Protein AF-A0A6J1QH09-F1 (afdb_monomer_lite)

Secondary structure (DSSP, 8-state):
-B-TTS-B------S--TTS----EEEEETTEEEEEPPPBS---EE--TTPPPEEPPBP-SHHHHHHHHHHHHHHHHHHHHTTSS--SS-HHHHHHHHHHHHHHHHHHHHTSPPPPP--GGGS---

Radius of gyration: 19.75 Å; chains: 1; bounding box: 51×42×37 Å

Sequence (126 aa):
MHFPSGTVGLIDVSHTSSYGYDQRLEVFGPKGMVQANNVQMNSVQRQYDLQGPTTAPICFSFPSRYMNGYRRELDHFIDVVHGKVESLIKSQEILAVSKIATACEESARTGKIVTLKWTDSELPDN

pLDDT: mean 93.88, std 5.93, range [54.91, 98.38]

InterPro domains:
  IPR004104 Gfo/Idh/MocA-like oxidoreductase, C-terminal [PF02894] (1-116)

Structure (mmCIF, N/CA/C/O backbone):
data_AF-A0A6J1QH09-F1
#
_entry.id   AF-A0A6J1QH09-F1
#
loop_
_atom_site.group_PDB
_atom_site.id
_atom_site.type_symbol
_atom_site.label_atom_id
_atom_site.label_alt_id
_atom_site.label_comp_id
_atom_site.label_asym_id
_atom_site.label_entity_id
_atom_site.label_seq_id
_atom_site.pdbx_PDB_ins_code
_atom_site.Cartn_x
_atom_site.Cartn_y
_atom_site.Cartn_z
_atom_site.occupancy
_atom_site.B_iso_or_equiv
_atom_site.auth_seq_id
_atom_site.auth_comp_id
_atom_site.auth_asym_id
_atom_site.auth_atom_id
_atom_site.pdbx_PDB_model_num
ATOM 1 N N . MET A 1 1 ? -2.402 7.735 11.764 1.00 93.12 1 MET A N 1
ATOM 2 C CA . MET A 1 1 ? -3.302 6.651 12.226 1.00 93.12 1 MET A CA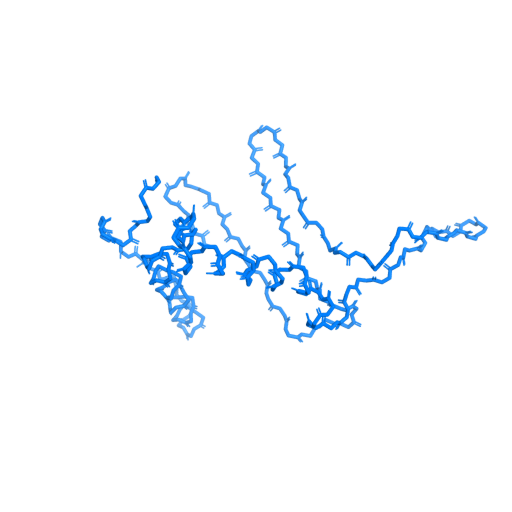 1
ATOM 3 C C . MET A 1 1 ? -2.639 5.923 13.386 1.00 93.12 1 MET A C 1
ATOM 5 O O . MET A 1 1 ? -1.426 5.757 13.343 1.00 93.12 1 MET A O 1
ATOM 9 N N . HIS A 1 2 ? -3.404 5.504 14.398 1.00 95.50 2 HIS A N 1
ATOM 10 C CA . HIS A 1 2 ? -2.902 4.746 15.551 1.00 95.50 2 HIS A CA 1
ATOM 11 C C . HIS A 1 2 ? -3.600 3.389 15.621 1.00 95.50 2 HIS A C 1
ATOM 13 O O . HIS A 1 2 ? -4.828 3.333 15.578 1.00 95.50 2 HIS A O 1
ATOM 19 N N . PHE A 1 3 ? -2.821 2.316 15.723 1.00 94.12 3 PHE A N 1
ATOM 20 C CA . PHE A 1 3 ? -3.324 0.949 15.840 1.00 94.12 3 PHE A CA 1
ATOM 21 C C . PHE A 1 3 ? -3.376 0.504 17.311 1.00 94.12 3 PHE A C 1
ATOM 23 O O . PHE A 1 3 ? -2.598 1.015 18.121 1.00 94.12 3 PHE A O 1
ATOM 30 N N . PRO A 1 4 ? -4.227 -0.480 17.672 1.00 91.62 4 PRO A N 1
ATOM 31 C CA . PRO A 1 4 ? -4.311 -1.005 19.041 1.00 91.62 4 PRO A CA 1
ATOM 32 C C . PRO A 1 4 ? -2.984 -1.545 19.591 1.00 91.62 4 PRO A C 1
ATOM 34 O O . PRO A 1 4 ? -2.733 -1.466 20.789 1.00 91.62 4 PRO A O 1
ATOM 37 N N . SER A 1 5 ? -2.105 -2.036 18.713 1.00 93.62 5 SER A N 1
ATOM 38 C CA . SER A 1 5 ? -0.749 -2.491 19.045 1.00 93.62 5 SER A CA 1
ATOM 39 C C . SER A 1 5 ? 0.206 -1.369 19.480 1.00 93.62 5 SER A C 1
ATOM 41 O O . SER A 1 5 ? 1.338 -1.649 19.866 1.00 93.62 5 SER A O 1
ATOM 43 N N . GLY A 1 6 ? -0.198 -0.101 19.356 1.00 95.44 6 GLY A N 1
ATOM 44 C CA . GLY A 1 6 ? 0.680 1.062 19.493 1.00 95.44 6 GLY A CA 1
ATOM 45 C C . GLY A 1 6 ? 1.424 1.432 18.205 1.00 95.44 6 GLY A C 1
ATOM 46 O O . GLY A 1 6 ? 2.122 2.445 18.178 1.00 95.44 6 GLY A O 1
ATOM 47 N N . THR A 1 7 ? 1.262 0.663 17.121 1.00 96.81 7 THR A N 1
ATOM 48 C CA . THR A 1 7 ? 1.826 1.006 15.808 1.00 96.81 7 THR A CA 1
ATOM 49 C C . THR A 1 7 ? 1.233 2.321 15.300 1.00 96.81 7 THR A C 1
ATOM 51 O O . THR A 1 7 ? 0.037 2.587 15.448 1.00 96.81 7 THR A O 1
ATOM 54 N N . VAL A 1 8 ? 2.067 3.140 14.660 1.00 97.25 8 VAL A N 1
ATOM 55 C CA . VAL A 1 8 ? 1.647 4.384 14.009 1.00 97.25 8 VAL A CA 1
ATOM 56 C C . VAL A 1 8 ? 1.768 4.213 12.501 1.00 97.25 8 VAL A C 1
ATOM 58 O O . VAL A 1 8 ? 2.814 3.814 12.001 1.00 97.25 8 VAL A O 1
ATOM 61 N N . GLY A 1 9 ? 0.685 4.514 11.787 1.00 96.75 9 GLY A N 1
ATOM 62 C CA . GLY A 1 9 ? 0.649 4.533 10.327 1.00 96.75 9 GLY A CA 1
ATOM 63 C C . GLY A 1 9 ? 0.521 5.955 9.793 1.00 96.75 9 GLY A C 1
ATOM 64 O O . GLY A 1 9 ? -0.315 6.726 10.279 1.00 96.75 9 GLY A O 1
ATOM 65 N N . LEU A 1 10 ? 1.311 6.280 8.774 1.00 96.88 10 LEU A N 1
ATOM 66 C CA . LEU A 1 10 ? 1.249 7.536 8.032 1.00 96.88 10 LEU A CA 1
ATOM 67 C C . LEU A 1 10 ? 0.987 7.228 6.558 1.00 96.88 10 LEU A C 1
ATOM 69 O O . LEU A 1 10 ? 1.611 6.336 5.992 1.00 96.88 10 LEU A O 1
ATOM 73 N N . ILE A 1 11 ? 0.067 7.975 5.956 1.00 96.56 11 ILE A N 1
ATOM 74 C CA . ILE A 1 11 ? -0.174 7.965 4.516 1.00 96.56 11 ILE A CA 1
ATOM 75 C C . ILE A 1 11 ? -0.090 9.416 4.059 1.00 96.56 11 ILE A C 1
ATOM 77 O O . ILE A 1 11 ? -0.726 10.283 4.657 1.00 96.56 11 ILE A O 1
ATOM 81 N N . ASP A 1 12 ? 0.689 9.649 3.010 1.00 96.00 12 ASP A N 1
ATOM 82 C CA . ASP A 1 12 ? 0.760 10.918 2.298 1.00 96.00 12 ASP A CA 1
ATOM 83 C C . ASP A 1 12 ? 0.348 10.677 0.844 1.00 96.00 12 ASP A C 1
ATOM 85 O O . ASP A 1 12 ? 0.771 9.698 0.223 1.00 96.00 12 ASP A O 1
ATOM 89 N N . VAL A 1 13 ? -0.527 11.534 0.325 1.00 94.50 13 VAL A N 1
ATOM 90 C CA . VAL A 1 13 ? -1.091 11.404 -1.019 1.00 94.50 13 VAL A CA 1
ATOM 91 C C . VAL A 1 13 ? -1.034 12.756 -1.704 1.00 94.50 13 VAL A C 1
ATOM 93 O O . VAL A 1 13 ? -1.552 13.751 -1.203 1.00 94.50 13 VAL A O 1
ATOM 96 N N . SER A 1 14 ? -0.467 12.763 -2.905 1.00 93.94 14 SER A N 1
ATOM 97 C CA . SER A 1 14 ? -0.430 13.927 -3.777 1.00 93.94 14 SER A CA 1
ATOM 98 C C . SER A 1 14 ? -0.981 13.568 -5.150 1.00 93.94 14 SER A C 1
ATOM 100 O O . SER A 1 14 ? -0.610 12.554 -5.742 1.00 93.94 14 SER A O 1
ATOM 102 N N . HIS A 1 15 ? -1.839 14.436 -5.685 1.00 90.31 15 HIS A N 1
ATOM 103 C CA . HIS A 1 15 ? -2.292 14.352 -7.076 1.00 90.31 15 HIS A CA 1
ATOM 104 C C . HIS A 1 15 ? -1.270 14.925 -8.067 1.00 90.31 15 HIS A C 1
ATOM 106 O O . HIS A 1 15 ? -1.418 14.752 -9.275 1.00 90.31 15 HIS A O 1
ATOM 112 N N . THR A 1 16 ? -0.232 15.604 -7.576 1.00 91.25 16 THR A N 1
ATOM 113 C CA . THR A 1 16 ? 0.785 16.257 -8.399 1.00 91.25 16 THR A CA 1
ATOM 114 C C . THR A 1 16 ? 2.143 15.617 -8.150 1.00 91.25 16 THR A C 1
ATOM 116 O O . THR A 1 16 ? 2.824 15.937 -7.175 1.00 91.25 16 THR A O 1
ATOM 119 N N . SER A 1 17 ? 2.549 14.734 -9.060 1.00 92.75 17 SER A N 1
ATOM 120 C CA . SER A 1 17 ? 3.902 14.181 -9.115 1.00 92.75 17 SER A CA 1
ATOM 121 C C . SER A 1 17 ? 4.469 14.375 -10.518 1.00 92.75 17 SER A C 1
ATOM 123 O O . SER A 1 17 ? 3.998 13.776 -11.484 1.00 92.75 17 SER A O 1
ATOM 125 N N . SER A 1 18 ? 5.475 15.242 -10.643 1.00 93.56 18 SER A N 1
ATOM 126 C CA . SER A 1 18 ? 6.073 15.620 -11.933 1.00 93.56 18 SER A CA 1
ATOM 127 C C . SER A 1 18 ? 6.962 14.535 -12.547 1.00 93.56 18 SER A C 1
ATOM 129 O O . SER A 1 18 ? 7.351 14.649 -13.706 1.00 93.56 18 SER A O 1
ATOM 131 N N . TYR A 1 19 ? 7.284 13.486 -11.789 1.00 92.12 19 TYR A N 1
ATOM 132 C CA . TYR A 1 19 ? 8.231 12.438 -12.173 1.00 92.12 19 TYR A CA 1
ATOM 133 C C . TYR A 1 19 ? 7.591 11.043 -12.275 1.00 92.12 19 TYR A C 1
ATOM 135 O O . TYR A 1 19 ? 8.303 10.069 -12.508 1.00 92.12 19 TYR A O 1
ATOM 143 N N . GLY A 1 20 ? 6.262 10.938 -12.148 1.00 93.12 20 GLY A N 1
ATOM 144 C CA . GLY A 1 20 ? 5.494 9.697 -12.321 1.00 93.12 20 GLY A CA 1
ATOM 145 C C . GLY A 1 20 ? 4.772 9.228 -11.054 1.00 93.12 20 GLY A C 1
ATOM 146 O O . GLY A 1 20 ? 4.597 9.989 -10.105 1.00 93.12 20 GLY A O 1
ATOM 147 N N . TYR A 1 21 ? 4.325 7.972 -11.037 1.00 94.69 21 TYR A N 1
ATOM 148 C CA . TYR A 1 21 ? 3.583 7.388 -9.914 1.00 94.69 21 TYR A CA 1
ATOM 149 C C . TYR A 1 21 ? 4.523 7.033 -8.755 1.00 94.69 21 TYR A C 1
ATOM 151 O O . TYR A 1 21 ? 5.121 5.957 -8.765 1.00 94.69 21 TYR A O 1
ATOM 159 N N . ASP A 1 22 ? 4.622 7.918 -7.757 1.00 95.06 22 ASP A N 1
ATOM 160 C CA . ASP A 1 22 ? 5.345 7.654 -6.507 1.00 95.06 22 ASP A CA 1
ATOM 161 C C . ASP A 1 22 ? 4.460 6.870 -5.526 1.00 95.06 22 ASP A C 1
ATOM 163 O O . ASP A 1 22 ? 3.460 7.374 -5.017 1.00 95.06 22 ASP A O 1
ATOM 167 N N . GLN A 1 23 ? 4.812 5.610 -5.297 1.00 95.62 23 GLN A N 1
ATOM 168 C CA . GLN A 1 23 ? 4.140 4.684 -4.398 1.00 95.62 23 GLN A CA 1
ATOM 169 C C . GLN A 1 23 ? 5.185 3.893 -3.631 1.00 95.62 23 GLN A C 1
ATOM 171 O O . GLN A 1 23 ? 5.709 2.883 -4.109 1.00 95.62 23 GLN A O 1
ATOM 176 N N . ARG A 1 24 ? 5.467 4.365 -2.423 1.00 96.75 24 ARG A N 1
ATOM 177 C CA . ARG A 1 24 ? 6.433 3.756 -1.519 1.00 96.75 24 ARG A CA 1
ATOM 178 C C . ARG A 1 24 ? 5.730 3.238 -0.279 1.00 96.75 24 ARG A C 1
ATOM 180 O O . ARG A 1 24 ? 4.760 3.828 0.190 1.00 96.75 24 ARG A O 1
ATOM 187 N N . LEU A 1 25 ? 6.246 2.135 0.244 1.00 97.69 25 LEU A N 1
ATOM 188 C CA . LEU A 1 25 ? 5.830 1.568 1.518 1.00 97.69 25 LEU A CA 1
ATOM 189 C C . LEU A 1 25 ? 7.071 1.325 2.362 1.00 97.69 25 LEU A C 1
ATOM 191 O O . LEU A 1 25 ? 8.065 0.799 1.864 1.00 97.69 25 LEU A O 1
ATOM 195 N N . GLU A 1 26 ? 6.981 1.660 3.639 1.00 98.06 26 GLU A N 1
ATOM 196 C CA . GLU A 1 26 ? 8.007 1.374 4.628 1.00 98.06 26 GLU A CA 1
ATOM 197 C C . GLU A 1 26 ? 7.347 0.821 5.888 1.00 98.06 26 GLU A C 1
ATOM 199 O O . GLU A 1 26 ? 6.342 1.352 6.360 1.00 98.06 26 GLU A O 1
ATOM 204 N N . VAL A 1 27 ? 7.918 -0.255 6.426 1.00 98.00 27 VAL A N 1
ATOM 205 C CA . VAL A 1 27 ? 7.529 -0.825 7.715 1.00 98.00 27 VAL A CA 1
ATOM 206 C C . VAL A 1 27 ? 8.784 -0.987 8.555 1.00 98.00 27 VAL A C 1
ATOM 208 O O . VAL A 1 27 ? 9.675 -1.767 8.215 1.00 98.00 27 VAL A O 1
ATOM 211 N N . PHE A 1 28 ? 8.843 -0.249 9.659 1.00 98.00 28 PHE A N 1
ATOM 212 C CA . PHE A 1 28 ? 9.926 -0.301 10.633 1.00 98.00 28 PHE A CA 1
ATOM 213 C C . PHE A 1 28 ? 9.483 -1.037 11.902 1.00 98.00 28 PHE A C 1
ATOM 215 O O . PHE A 1 28 ? 8.355 -0.875 12.371 1.00 98.00 28 PHE A O 1
ATOM 222 N N . GLY A 1 29 ? 10.385 -1.826 12.483 1.00 97.38 29 GLY A N 1
ATOM 223 C CA . GLY A 1 29 ? 10.159 -2.518 13.744 1.00 97.38 29 GLY A CA 1
ATOM 224 C C . GLY A 1 29 ? 11.457 -2.893 14.465 1.00 97.38 29 GLY A C 1
ATOM 225 O O . GLY A 1 29 ? 12.554 -2.591 13.996 1.00 97.38 29 GLY A O 1
ATOM 226 N N . PRO A 1 30 ? 11.367 -3.608 15.601 1.00 97.19 30 PRO A N 1
ATOM 227 C CA . PRO A 1 30 ? 12.515 -3.866 16.479 1.00 97.19 30 PRO A CA 1
ATOM 228 C C . PRO A 1 30 ? 13.686 -4.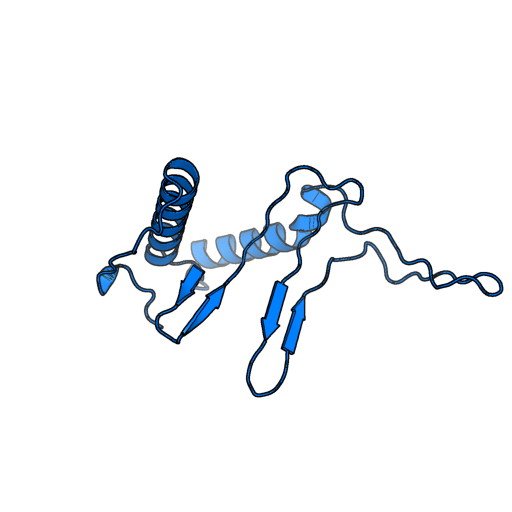621 15.832 1.00 97.19 30 PRO A C 1
ATOM 230 O O . PRO A 1 30 ? 14.800 -4.581 16.343 1.00 97.19 30 PRO A O 1
ATOM 233 N N . LYS A 1 31 ? 13.434 -5.345 14.735 1.00 97.62 31 LYS A N 1
ATOM 234 C CA . LYS A 1 31 ? 14.429 -6.170 14.032 1.00 97.62 31 LYS A CA 1
ATOM 235 C C . LYS A 1 31 ? 14.921 -5.553 12.721 1.00 97.62 31 LYS A C 1
ATOM 237 O O . LYS A 1 31 ? 15.676 -6.201 12.004 1.00 97.62 31 LYS A O 1
ATOM 242 N N . GLY A 1 32 ? 14.491 -4.335 12.394 1.00 97.44 32 GLY A N 1
ATOM 243 C CA . GLY A 1 32 ? 14.883 -3.647 11.170 1.00 97.44 32 GLY A CA 1
ATOM 244 C C . GLY A 1 32 ? 13.696 -3.087 10.401 1.00 97.44 32 GLY A C 1
ATOM 245 O O . GLY A 1 32 ? 12.667 -2.735 10.977 1.00 97.44 32 GLY A O 1
ATOM 246 N N . MET A 1 33 ? 13.866 -2.982 9.086 1.00 97.88 33 MET A N 1
ATOM 247 C CA . MET A 1 33 ? 12.962 -2.253 8.208 1.00 97.88 33 MET A CA 1
ATOM 248 C C . MET A 1 33 ? 12.797 -2.974 6.873 1.00 97.88 33 MET A C 1
ATOM 250 O O . MET A 1 33 ? 13.769 -3.490 6.322 1.00 97.88 33 MET A O 1
ATOM 254 N N . VAL A 1 34 ? 11.574 -2.975 6.346 1.00 98.12 34 VAL A N 1
ATOM 255 C CA . VAL A 1 34 ? 11.260 -3.433 4.988 1.00 98.12 34 VAL A CA 1
ATOM 256 C C . VAL A 1 34 ? 10.717 -2.256 4.194 1.00 98.12 34 VAL A C 1
ATOM 258 O O . VAL A 1 34 ? 9.901 -1.488 4.700 1.00 98.12 34 VAL A O 1
ATOM 261 N N . GLN A 1 35 ? 11.164 -2.130 2.946 1.00 98.06 35 GLN A N 1
ATOM 262 C CA . GLN A 1 35 ? 10.732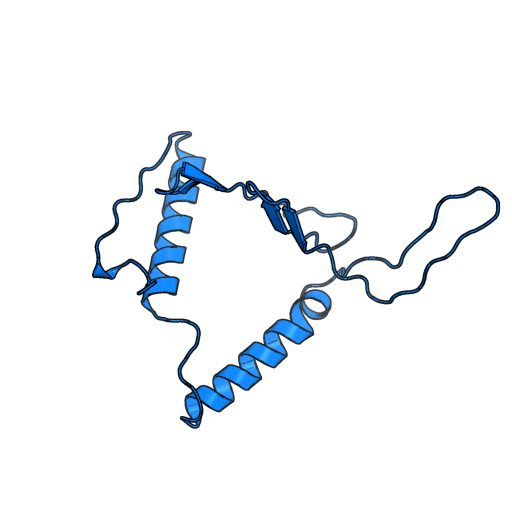 -1.081 2.031 1.00 98.06 35 GLN A CA 1
ATOM 263 C C . GLN A 1 35 ? 10.320 -1.672 0.684 1.00 98.06 35 GLN A C 1
ATOM 265 O O . GLN A 1 35 ? 10.991 -2.554 0.148 1.00 98.06 35 GLN A O 1
ATOM 270 N N . ALA A 1 36 ? 9.246 -1.135 0.115 1.00 97.06 36 ALA A N 1
ATOM 271 C CA . ALA A 1 36 ? 8.887 -1.323 -1.281 1.00 97.06 36 ALA A CA 1
ATOM 272 C C . ALA A 1 36 ? 9.043 0.019 -2.003 1.00 97.06 36 ALA A C 1
ATOM 274 O O . ALA A 1 36 ? 8.353 0.989 -1.685 1.00 97.06 36 ALA A O 1
ATOM 275 N N . ASN A 1 37 ? 9.978 0.070 -2.952 1.00 96.06 37 ASN A N 1
ATOM 276 C CA . ASN A 1 37 ? 10.274 1.255 -3.753 1.00 96.06 37 ASN A CA 1
ATOM 277 C C . ASN A 1 37 ? 9.489 1.264 -5.072 1.00 96.06 37 ASN A C 1
ATOM 279 O O . ASN A 1 37 ? 8.882 0.269 -5.471 1.00 96.06 37 ASN A O 1
ATOM 283 N N . ASN A 1 38 ? 9.551 2.396 -5.773 1.00 95.00 38 ASN A N 1
ATOM 284 C CA . ASN A 1 38 ? 8.936 2.555 -7.084 1.00 95.00 38 ASN A CA 1
ATOM 285 C C . ASN A 1 38 ? 9.489 1.572 -8.121 1.00 95.00 38 ASN A C 1
ATOM 287 O O . ASN A 1 38 ? 10.682 1.266 -8.152 1.00 95.00 38 ASN A O 1
ATOM 291 N N . VAL A 1 39 ? 8.612 1.136 -9.023 1.00 91.75 39 VAL A N 1
ATOM 292 C CA . VAL A 1 39 ? 8.978 0.273 -10.148 1.00 91.75 39 VAL A CA 1
ATOM 293 C C . VAL A 1 39 ? 9.567 1.128 -11.269 1.00 91.75 39 VAL A C 1
ATOM 295 O O . VAL A 1 39 ? 8.912 2.041 -11.777 1.00 91.75 39 VAL A O 1
ATOM 298 N N . GLN A 1 40 ? 10.800 0.813 -11.659 1.00 91.12 40 GLN A N 1
ATOM 299 C CA . GLN A 1 40 ? 11.457 1.379 -12.837 1.00 91.12 40 GLN A CA 1
ATOM 300 C C . GLN A 1 40 ? 11.093 0.574 -14.087 1.00 91.12 40 GLN A C 1
ATOM 302 O O . GLN A 1 40 ? 10.875 -0.635 -14.013 1.00 91.12 40 GLN A O 1
ATOM 307 N N . MET A 1 41 ? 11.045 1.231 -15.250 1.00 86.75 41 MET A N 1
ATOM 308 C CA . MET A 1 41 ? 10.668 0.561 -16.506 1.00 86.75 41 MET A CA 1
ATOM 309 C C . MET A 1 41 ? 11.666 -0.517 -16.951 1.00 86.75 41 MET A C 1
ATOM 311 O O . MET A 1 41 ? 11.301 -1.432 -17.684 1.00 86.75 41 MET A O 1
ATOM 315 N N . ASN A 1 42 ? 12.932 -0.393 -16.554 1.00 89.88 42 ASN A N 1
ATOM 316 C CA . ASN A 1 42 ? 13.995 -1.348 -16.846 1.00 89.88 42 ASN A CA 1
ATOM 317 C C . ASN A 1 42 ? 15.138 -1.191 -15.828 1.00 89.88 42 ASN A C 1
ATOM 319 O O . ASN A 1 42 ? 15.136 -0.267 -15.018 1.00 89.88 42 ASN A O 1
ATOM 323 N N . SER A 1 43 ? 16.118 -2.093 -15.887 1.00 94.44 43 SER A N 1
ATOM 324 C CA . SER A 1 43 ? 17.290 -2.106 -15.004 1.00 94.44 43 SER A CA 1
ATOM 325 C C . SER A 1 43 ? 18.498 -1.340 -15.560 1.00 94.44 43 SER A C 1
ATOM 327 O O . SER A 1 43 ? 19.609 -1.521 -15.063 1.00 94.44 43 SER A O 1
ATOM 329 N N . VAL A 1 44 ? 18.330 -0.540 -16.620 1.00 94.94 44 VAL A N 1
ATOM 330 C CA . VAL A 1 44 ? 19.445 0.187 -17.238 1.00 94.94 44 VAL A CA 1
ATOM 331 C C . VAL A 1 44 ? 19.889 1.317 -16.316 1.00 94.94 44 VAL A C 1
ATOM 333 O O . VAL A 1 44 ? 19.085 2.122 -15.842 1.00 94.94 44 VAL A O 1
ATOM 336 N N . GLN A 1 45 ? 21.198 1.394 -16.105 1.00 95.00 45 GLN A N 1
ATOM 337 C CA . GLN A 1 45 ? 21.852 2.483 -15.398 1.00 95.00 45 GLN A CA 1
ATOM 338 C C . GLN A 1 45 ? 22.949 3.062 -16.276 1.00 95.00 45 GLN A C 1
ATOM 340 O O . GLN A 1 45 ? 23.626 2.338 -17.006 1.00 95.00 45 GLN A O 1
ATOM 345 N N . ARG A 1 46 ? 23.120 4.378 -16.205 1.00 94.81 46 ARG A N 1
ATOM 346 C CA . ARG A 1 46 ? 24.118 5.104 -16.986 1.00 94.81 46 ARG A CA 1
ATOM 347 C C . ARG A 1 46 ? 24.976 5.957 -16.069 1.00 94.81 46 ARG A C 1
ATOM 349 O O . ARG A 1 46 ? 24.445 6.666 -15.217 1.00 94.81 46 ARG A O 1
ATOM 356 N N . GLN A 1 47 ? 26.282 5.910 -16.290 1.00 95.81 47 GLN A N 1
ATOM 357 C CA . GLN A 1 47 ? 27.283 6.716 -15.598 1.00 95.81 47 GLN A CA 1
ATOM 358 C C . GLN A 1 47 ? 28.208 7.340 -16.644 1.00 95.81 47 GLN A C 1
ATOM 360 O O . GLN A 1 47 ? 28.623 6.658 -17.581 1.00 95.81 47 GLN A O 1
ATOM 365 N N . TYR A 1 48 ? 28.497 8.630 -16.494 1.00 95.06 48 TYR A N 1
ATOM 366 C CA . TYR A 1 48 ? 29.429 9.371 -17.339 1.00 95.06 48 TYR A CA 1
ATOM 367 C C . TYR A 1 48 ? 30.382 10.155 -16.445 1.00 95.06 48 TYR A C 1
ATOM 369 O O . TYR A 1 48 ? 29.936 10.866 -15.544 1.00 95.06 48 TYR A O 1
ATOM 377 N N . ASP A 1 49 ? 31.681 10.032 -16.705 1.00 94.88 49 ASP A N 1
ATOM 378 C CA . ASP A 1 49 ? 32.742 10.707 -15.959 1.00 94.88 49 ASP A CA 1
ATOM 379 C C . ASP A 1 49 ? 32.585 10.533 -14.433 1.00 94.88 49 ASP A C 1
ATOM 381 O O . ASP A 1 49 ? 32.419 9.420 -13.939 1.00 94.88 49 ASP A O 1
ATOM 385 N N . LEU A 1 50 ? 32.622 11.640 -13.685 1.00 95.31 50 LEU A N 1
ATOM 386 C CA . LEU A 1 50 ? 32.433 11.691 -12.233 1.00 95.31 50 LEU A CA 1
ATOM 387 C C . LEU A 1 50 ? 30.980 12.000 -11.826 1.00 95.31 50 LEU A C 1
ATOM 389 O O . LEU A 1 50 ? 30.723 12.375 -10.682 1.00 95.31 50 LEU A O 1
ATOM 393 N N . GLN A 1 51 ? 30.022 11.886 -12.751 1.00 94.44 51 GLN A N 1
ATOM 394 C CA . GLN A 1 51 ? 28.606 12.086 -12.446 1.00 94.44 51 GLN A CA 1
ATOM 395 C C . GLN A 1 51 ? 28.025 10.843 -11.762 1.00 94.44 51 GLN A C 1
ATOM 397 O O . GLN A 1 51 ? 28.416 9.708 -12.040 1.00 94.44 51 GLN A O 1
ATOM 402 N N . GLY A 1 52 ? 27.049 11.055 -10.877 1.00 93.69 52 GLY A N 1
ATOM 403 C CA . GLY A 1 52 ? 26.317 9.963 -10.237 1.00 93.69 52 GLY A CA 1
ATOM 404 C C . GLY A 1 52 ? 25.512 9.107 -11.232 1.00 93.69 52 GLY A C 1
ATOM 405 O O . GLY A 1 52 ? 25.272 9.517 -12.373 1.00 93.69 52 GLY A O 1
ATOM 406 N N . PRO A 1 53 ? 25.058 7.913 -10.810 1.00 94.00 53 PRO A N 1
ATOM 407 C CA . PRO A 1 53 ? 24.247 7.046 -11.655 1.00 94.00 53 PRO A CA 1
ATOM 408 C C . PRO A 1 53 ? 22.906 7.695 -12.006 1.00 94.00 53 PRO A C 1
ATOM 410 O O . PRO A 1 53 ? 22.171 8.163 -11.138 1.00 94.00 53 PRO A O 1
ATOM 413 N N . THR A 1 54 ? 22.554 7.654 -13.289 1.00 94.94 54 THR A N 1
ATOM 414 C CA . THR A 1 54 ? 21.192 7.916 -13.766 1.00 94.94 54 THR A CA 1
ATOM 415 C C . THR A 1 54 ? 20.479 6.583 -13.968 1.00 94.94 54 THR A C 1
ATOM 417 O O . THR A 1 54 ? 21.028 5.679 -14.600 1.00 94.94 54 THR A O 1
ATOM 420 N N . THR A 1 55 ? 19.261 6.460 -13.446 1.00 94.81 55 THR A N 1
ATOM 421 C CA . THR A 1 55 ? 18.425 5.253 -13.561 1.00 94.81 55 THR A CA 1
ATOM 422 C C . THR A 1 55 ? 17.238 5.498 -14.490 1.00 94.81 55 THR A C 1
ATOM 424 O O . THR A 1 55 ? 16.954 6.638 -14.868 1.00 94.81 55 THR A O 1
ATOM 427 N N . ALA A 1 56 ? 16.556 4.426 -14.889 1.00 93.38 56 ALA A N 1
ATOM 428 C CA . ALA A 1 56 ? 15.341 4.537 -15.680 1.00 93.38 56 ALA A CA 1
ATOM 429 C C . ALA A 1 56 ? 14.226 5.275 -14.912 1.00 93.38 56 ALA A C 1
ATOM 431 O O . ALA A 1 56 ? 14.113 5.127 -13.690 1.00 93.38 56 ALA A O 1
ATOM 432 N N . PRO A 1 57 ? 13.369 6.038 -15.615 1.00 92.62 57 PRO A N 1
ATOM 433 C CA . PRO A 1 57 ? 12.216 6.670 -14.992 1.00 92.62 57 PRO A CA 1
ATOM 434 C C . PRO A 1 57 ? 11.255 5.622 -14.417 1.00 92.62 57 PRO A C 1
ATOM 436 O O . PRO A 1 57 ? 11.173 4.478 -14.884 1.00 92.62 57 PRO A O 1
ATOM 439 N N . ILE A 1 58 ? 10.498 6.042 -13.407 1.00 94.75 58 ILE A N 1
ATOM 440 C CA . ILE A 1 58 ? 9.400 5.256 -12.844 1.00 94.75 58 ILE A CA 1
ATOM 441 C C . ILE A 1 58 ? 8.187 5.274 -13.787 1.00 94.75 58 ILE A C 1
ATOM 443 O O . ILE A 1 58 ? 8.115 6.075 -14.723 1.00 94.75 58 ILE A O 1
ATOM 447 N N . CYS A 1 59 ? 7.220 4.384 -13.558 1.00 93.12 59 CYS A N 1
ATOM 448 C CA . CYS A 1 59 ? 5.988 4.348 -14.349 1.00 93.12 59 CYS A CA 1
ATOM 449 C C . CYS A 1 59 ? 5.258 5.704 -14.317 1.00 93.12 59 CYS A C 1
ATOM 451 O O . CYS A 1 59 ? 4.915 6.209 -13.249 1.00 93.12 59 CYS A O 1
ATOM 453 N N . PHE A 1 60 ? 4.979 6.277 -15.490 1.00 90.81 60 PHE A N 1
ATOM 454 C CA . PHE A 1 60 ? 4.352 7.601 -15.603 1.00 90.81 60 PHE A CA 1
ATOM 455 C C . PHE A 1 60 ? 2.826 7.549 -15.749 1.00 90.81 60 PHE A C 1
ATOM 457 O O . PHE A 1 60 ? 2.160 8.561 -15.564 1.00 90.81 60 PHE A O 1
ATOM 464 N N . SER A 1 61 ? 2.267 6.391 -16.112 1.00 90.12 61 SER A N 1
ATOM 465 C CA . SER A 1 61 ? 0.844 6.240 -16.423 1.00 90.12 61 SER A CA 1
ATOM 466 C C . SER A 1 61 ? 0.186 5.160 -15.576 1.00 90.12 61 SER A C 1
ATOM 468 O O . SER A 1 61 ? 0.807 4.147 -15.248 1.00 90.12 61 SER A O 1
ATOM 470 N N . PHE A 1 62 ? -1.104 5.341 -15.293 1.00 91.31 62 PHE A N 1
ATOM 471 C CA . PHE A 1 62 ? -1.904 4.357 -14.572 1.00 91.31 62 PHE A CA 1
ATOM 472 C C . PHE A 1 62 ? -1.837 2.953 -15.205 1.00 91.31 62 PHE A C 1
ATOM 474 O O . PHE A 1 62 ? -1.499 2.007 -14.489 1.00 91.31 62 PHE A O 1
ATOM 481 N N . PRO A 1 63 ? -2.038 2.775 -16.532 1.00 93.25 63 PRO A N 1
ATOM 482 C CA . PRO A 1 63 ? -1.989 1.441 -17.124 1.00 93.25 63 PRO A CA 1
ATOM 483 C C . PRO A 1 63 ? -0.611 0.791 -16.990 1.00 93.25 63 PRO A C 1
ATOM 485 O O . PRO A 1 63 ? -0.528 -0.382 -16.641 1.00 93.25 63 PRO A O 1
ATOM 488 N N . SER A 1 64 ? 0.477 1.548 -17.197 1.00 89.38 64 SER A N 1
ATOM 489 C CA . SER A 1 64 ? 1.833 0.994 -17.063 1.00 89.38 64 SER A CA 1
ATOM 490 C C . SER A 1 64 ? 2.145 0.572 -15.625 1.00 89.38 64 SER A C 1
ATOM 492 O O . SER A 1 64 ? 2.732 -0.488 -15.413 1.00 89.38 64 SER A O 1
ATOM 494 N N . ARG A 1 65 ? 1.706 1.356 -14.631 1.00 93.88 65 ARG A N 1
ATOM 495 C CA . ARG A 1 65 ? 1.967 1.079 -13.213 1.00 93.88 65 ARG A CA 1
ATOM 496 C C . ARG A 1 65 ? 1.192 -0.130 -12.684 1.00 93.88 65 ARG A C 1
ATOM 498 O O . ARG A 1 65 ? 1.730 -0.863 -11.850 1.00 93.88 65 ARG A O 1
ATOM 505 N N . TYR A 1 66 ? -0.045 -0.325 -13.140 1.00 95.38 66 TYR A N 1
ATOM 506 C CA . TYR A 1 66 ? -0.971 -1.323 -12.591 1.00 95.38 66 TYR A CA 1
ATOM 507 C C . TYR A 1 66 ? -1.203 -2.546 -13.481 1.00 95.38 66 TYR A C 1
ATOM 509 O O . TYR A 1 66 ? -1.892 -3.466 -13.047 1.00 95.38 66 TYR A O 1
ATOM 517 N N . MET A 1 67 ? -0.600 -2.613 -14.674 1.00 94.44 67 MET A N 1
ATOM 518 C CA . MET A 1 67 ? -0.757 -3.724 -15.628 1.00 94.44 67 MET A CA 1
ATOM 519 C C . MET A 1 67 ? -0.685 -5.109 -14.965 1.00 94.44 67 MET A C 1
ATOM 521 O O . MET A 1 67 ? -1.582 -5.932 -15.128 1.00 94.44 67 MET A O 1
ATOM 525 N N . ASN A 1 68 ? 0.371 -5.363 -14.185 1.00 94.56 68 ASN A N 1
ATOM 526 C CA . ASN A 1 68 ? 0.558 -6.655 -13.520 1.00 94.56 68 ASN A CA 1
ATOM 527 C C . ASN A 1 68 ? -0.443 -6.890 -12.382 1.00 94.56 68 ASN A C 1
ATOM 529 O O . ASN A 1 68 ? -0.800 -8.036 -12.128 1.00 94.56 68 ASN A O 1
ATOM 533 N N . GLY A 1 69 ? -0.880 -5.827 -11.700 1.00 95.25 69 GLY A N 1
ATOM 534 C CA . GLY A 1 69 ? -1.894 -5.907 -10.649 1.00 95.25 69 GLY A CA 1
ATOM 535 C C . GLY A 1 69 ? -3.235 -6.351 -11.221 1.00 95.25 69 GLY A C 1
ATOM 536 O O . GLY A 1 69 ? -3.749 -7.384 -10.812 1.00 95.25 69 GLY A O 1
ATOM 537 N N . TYR A 1 70 ? -3.721 -5.648 -12.248 1.00 97.12 70 TYR A N 1
ATOM 538 C CA . TYR A 1 70 ? -4.982 -5.976 -12.918 1.00 97.12 70 TYR A CA 1
ATOM 539 C C . TYR A 1 70 ? -4.980 -7.351 -13.576 1.00 97.12 70 TYR A C 1
ATOM 541 O O . TYR A 1 70 ? -5.979 -8.059 -13.524 1.00 97.12 70 TYR A O 1
ATOM 549 N N . ARG A 1 71 ? -3.854 -7.761 -14.172 1.00 97.75 71 ARG A N 1
ATOM 550 C CA . ARG A 1 71 ? -3.735 -9.113 -14.724 1.00 97.75 71 ARG A CA 1
ATOM 551 C C . ARG A 1 71 ? -3.932 -10.175 -13.640 1.00 97.75 71 ARG A C 1
ATOM 553 O O . ARG A 1 71 ? -4.740 -11.074 -13.818 1.00 97.75 71 ARG A O 1
ATOM 560 N N . ARG A 1 72 ? -3.222 -10.043 -12.515 1.00 97.75 72 ARG A N 1
ATOM 561 C CA . ARG A 1 72 ? -3.312 -10.994 -11.395 1.00 97.75 72 ARG A CA 1
ATOM 562 C C . ARG A 1 72 ? -4.687 -10.981 -10.735 1.00 97.75 72 ARG A C 1
ATOM 564 O O . ARG A 1 72 ? -5.182 -12.034 -10.361 1.00 97.75 72 ARG A O 1
ATOM 571 N N . GLU A 1 73 ? -5.287 -9.804 -10.595 1.00 97.50 73 GLU A N 1
ATOM 572 C CA . GLU A 1 73 ? -6.644 -9.652 -10.071 1.00 97.50 73 GLU A CA 1
ATOM 573 C C . GLU A 1 73 ? -7.667 -10.368 -10.960 1.00 97.50 73 GLU A C 1
ATOM 575 O O . GLU A 1 73 ? -8.496 -11.118 -10.449 1.00 97.50 73 GLU A O 1
ATOM 580 N N . LEU A 1 74 ? -7.582 -10.195 -12.284 1.00 97.88 74 LEU A N 1
ATOM 581 C CA . LEU A 1 74 ? -8.477 -10.863 -13.227 1.00 97.88 74 LEU A CA 1
ATOM 582 C C . LEU A 1 74 ? -8.272 -12.383 -13.235 1.00 97.88 74 LEU A C 1
ATOM 584 O O . LEU A 1 74 ? -9.255 -13.120 -13.218 1.00 97.88 74 LEU A O 1
ATOM 588 N N . ASP A 1 75 ? -7.019 -12.848 -13.227 1.00 98.06 75 ASP A N 1
ATOM 589 C CA . ASP A 1 75 ? -6.694 -14.276 -13.132 1.00 98.06 75 ASP A CA 1
ATOM 590 C C . ASP A 1 75 ? -7.306 -14.883 -11.851 1.00 98.06 75 ASP A C 1
ATOM 592 O O . ASP A 1 75 ? -8.001 -15.899 -11.907 1.00 98.06 75 ASP A O 1
ATOM 596 N N . HIS A 1 76 ? -7.141 -14.204 -10.708 1.00 98.19 76 HIS A N 1
ATOM 597 C CA . HIS A 1 76 ? -7.735 -14.605 -9.428 1.00 98.19 76 HIS A CA 1
ATOM 598 C C . HIS A 1 76 ? -9.267 -14.624 -9.482 1.00 98.19 76 HIS A C 1
ATOM 600 O O . HIS A 1 76 ? -9.895 -15.592 -9.059 1.00 98.19 76 HIS A O 1
ATOM 606 N N . PHE A 1 77 ? -9.885 -13.587 -10.047 1.00 97.88 77 PHE A N 1
ATOM 607 C CA . PHE A 1 77 ? -11.336 -13.524 -10.215 1.00 97.88 77 PHE A CA 1
ATOM 608 C C . PHE A 1 77 ? -11.872 -14.699 -11.046 1.00 97.88 77 PHE A C 1
ATOM 610 O O . PHE A 1 77 ? -12.868 -15.319 -10.669 1.00 97.88 77 PHE A O 1
ATOM 617 N N . ILE A 1 78 ? -11.198 -15.045 -12.146 1.00 98.31 78 ILE A N 1
ATOM 618 C CA . ILE A 1 78 ? -11.562 -16.195 -12.980 1.00 98.31 78 ILE A CA 1
ATOM 619 C C . ILE A 1 78 ? -11.496 -17.488 -12.164 1.00 98.31 78 ILE A C 1
ATOM 621 O O . ILE A 1 78 ? -12.421 -18.300 -12.240 1.00 98.31 78 ILE A O 1
ATOM 625 N N . ASP A 1 79 ? -10.443 -17.688 -11.374 1.00 98.38 79 A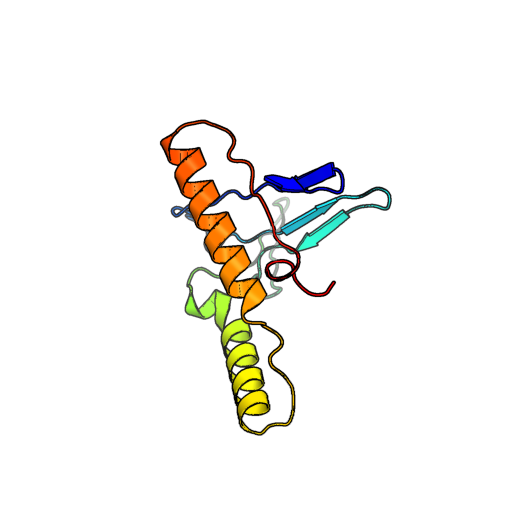SP A N 1
ATOM 626 C CA . ASP A 1 79 ? -10.298 -18.885 -10.545 1.00 98.38 79 ASP A CA 1
ATOM 627 C C . ASP A 1 79 ? -11.371 -18.974 -9.446 1.00 98.38 79 ASP A C 1
ATOM 629 O O . ASP A 1 79 ? -11.878 -20.070 -9.187 1.00 98.38 79 ASP A O 1
ATOM 633 N N . VAL A 1 80 ? -11.788 -17.841 -8.866 1.00 98.19 80 VAL A N 1
ATOM 634 C CA . VAL A 1 80 ? -12.909 -17.773 -7.909 1.00 98.19 80 VAL A CA 1
ATOM 635 C C . VAL A 1 80 ? -14.228 -18.177 -8.565 1.00 98.19 80 VAL A C 1
ATOM 637 O O . VAL A 1 80 ? -14.949 -19.016 -8.029 1.00 98.19 80 VAL A O 1
ATOM 640 N N . VAL A 1 81 ? -14.548 -17.628 -9.741 1.00 97.94 81 VAL A N 1
ATOM 641 C CA . VAL A 1 81 ? -15.808 -17.930 -10.450 1.00 97.94 81 VAL A CA 1
ATOM 642 C C . VAL A 1 81 ? -15.882 -19.400 -10.877 1.00 97.94 81 VAL A C 1
ATOM 644 O O . VAL A 1 81 ? -16.964 -19.983 -10.893 1.00 97.94 81 VAL A O 1
ATOM 647 N N . HIS A 1 82 ? -14.740 -20.027 -11.166 1.00 98.38 82 HIS A N 1
ATOM 648 C CA . HIS A 1 82 ? -14.658 -21.464 -11.452 1.00 98.38 82 HIS A CA 1
ATOM 649 C C . HIS A 1 82 ? -14.593 -22.345 -10.192 1.00 98.38 82 HIS A C 1
ATOM 651 O O . HIS A 1 82 ? -14.471 -23.563 -10.317 1.00 98.38 82 HIS A O 1
ATOM 657 N N . GLY A 1 83 ? -14.649 -21.763 -8.990 1.00 97.75 83 GLY A N 1
ATOM 658 C CA . GLY A 1 83 ? -14.620 -22.497 -7.725 1.00 97.75 83 GLY A CA 1
ATOM 659 C C . GLY A 1 83 ? -13.276 -23.156 -7.402 1.00 97.75 83 GLY A C 1
ATOM 660 O O . GLY A 1 83 ? -13.236 -24.090 -6.607 1.00 97.75 83 GLY A O 1
ATOM 661 N N . LYS A 1 84 ? -12.174 -22.710 -8.019 1.00 98.31 84 LYS A N 1
ATOM 662 C CA . LYS A 1 84 ? -10.833 -23.262 -7.756 1.00 98.31 84 LYS A CA 1
ATOM 663 C C . LYS A 1 84 ? -10.214 -22.709 -6.479 1.00 98.31 84 LYS A C 1
ATOM 665 O O . LYS A 1 84 ? -9.422 -23.392 -5.837 1.00 98.31 84 LYS A O 1
ATOM 670 N N . VAL A 1 85 ? -10.535 -21.460 -6.153 1.00 97.62 85 VAL A N 1
ATOM 671 C CA . VAL A 1 85 ? -10.033 -20.747 -4.977 1.00 97.62 85 VAL A CA 1
ATOM 672 C C . VAL A 1 85 ? -11.156 -19.926 -4.360 1.00 97.62 85 VAL A C 1
ATOM 674 O O . VAL A 1 85 ? -12.118 -19.556 -5.033 1.00 97.62 85 VAL A O 1
ATOM 677 N N . GLU A 1 86 ? -11.025 -19.602 -3.080 1.00 96.19 86 GLU A N 1
ATOM 678 C CA . GLU A 1 86 ? -11.872 -18.587 -2.464 1.00 96.19 86 GLU A CA 1
ATOM 679 C C . GLU A 1 86 ? -11.372 -17.178 -2.783 1.00 96.19 86 GLU A C 1
ATOM 681 O O . GLU A 1 86 ? -10.185 -16.958 -3.034 1.00 96.19 86 GLU A O 1
ATOM 686 N N . SER A 1 87 ? -12.268 -16.190 -2.712 1.00 95.06 87 SER A N 1
ATOM 687 C CA . SER A 1 87 ? -11.851 -14.792 -2.793 1.00 95.06 87 SER A CA 1
ATOM 688 C C . SER A 1 87 ? -10.879 -14.462 -1.661 1.00 95.06 87 SER A C 1
ATOM 690 O O . SER A 1 87 ? -11.210 -14.659 -0.487 1.00 95.06 87 SER A O 1
ATOM 692 N N . LEU A 1 88 ? -9.706 -13.934 -2.031 1.00 93.62 88 LEU A N 1
ATOM 693 C CA . LEU A 1 88 ? -8.723 -13.383 -1.100 1.00 93.62 88 LEU A CA 1
ATOM 694 C C . LEU A 1 88 ? -9.249 -12.133 -0.397 1.00 93.62 88 LEU A C 1
ATOM 696 O O . LEU A 1 88 ? -8.878 -11.894 0.741 1.00 93.62 88 LEU A O 1
ATOM 700 N N . ILE A 1 89 ? -10.112 -11.365 -1.070 1.00 92.38 89 ILE A N 1
ATOM 701 C CA . ILE A 1 89 ? -10.733 -10.167 -0.507 1.00 92.38 89 ILE A CA 1
ATOM 702 C C . ILE A 1 89 ? -12.102 -10.541 0.046 1.00 92.38 89 ILE A C 1
ATOM 704 O O . ILE A 1 89 ? -12.965 -11.034 -0.696 1.00 92.38 89 ILE A O 1
ATOM 708 N N . LYS A 1 90 ? -12.303 -10.318 1.343 1.00 91.06 90 LYS A N 1
ATOM 709 C CA . LYS A 1 90 ? -13.561 -10.598 2.040 1.00 91.06 90 LYS A CA 1
ATOM 710 C C . LYS A 1 90 ? -14.415 -9.330 2.130 1.00 91.06 90 LYS A C 1
ATOM 712 O O . LYS A 1 90 ? -13.917 -8.207 2.152 1.00 91.06 90 LYS A O 1
ATOM 717 N N . SER A 1 91 ? -15.736 -9.496 2.198 1.00 90.19 91 SER A N 1
ATOM 718 C CA . SER A 1 91 ? -16.682 -8.368 2.253 1.00 90.19 91 SER A CA 1
ATOM 719 C C . SER A 1 91 ? -16.458 -7.460 3.468 1.00 90.19 91 SER A C 1
ATOM 721 O O . SER A 1 91 ? -16.590 -6.242 3.358 1.00 90.19 91 SER A O 1
ATOM 723 N N . GLN A 1 92 ? -16.074 -8.037 4.607 1.00 90.81 92 GLN A N 1
ATOM 724 C CA . GLN A 1 92 ? -15.771 -7.306 5.840 1.00 90.81 92 GLN A CA 1
ATOM 725 C C . GLN A 1 92 ? -14.591 -6.341 5.665 1.00 90.81 92 GLN A C 1
ATOM 727 O O . GLN A 1 92 ? -14.660 -5.205 6.128 1.00 90.81 92 GLN A O 1
ATOM 732 N N . GLU A 1 93 ? -13.550 -6.739 4.929 1.00 91.12 93 GLU A N 1
ATOM 733 C CA . GLU A 1 93 ? -12.382 -5.890 4.663 1.00 91.12 93 GLU A CA 1
ATOM 734 C C . GLU A 1 93 ? -12.768 -4.656 3.836 1.00 91.12 93 GLU A C 1
ATOM 736 O O . GLU A 1 93 ? -12.316 -3.546 4.116 1.00 91.12 93 GLU A O 1
ATOM 741 N N . ILE A 1 94 ? -13.673 -4.824 2.864 1.00 91.81 94 ILE A N 1
ATOM 742 C CA . ILE A 1 94 ? -14.194 -3.722 2.041 1.00 91.81 94 ILE A CA 1
ATOM 743 C C . ILE A 1 94 ? -14.960 -2.716 2.913 1.00 91.81 94 ILE A C 1
ATOM 745 O O . ILE A 1 94 ? -14.757 -1.503 2.802 1.00 91.81 94 ILE A O 1
ATOM 749 N N . LEU A 1 95 ? -15.813 -3.209 3.816 1.00 92.25 95 LEU A N 1
ATOM 750 C CA . LEU A 1 95 ? -16.562 -2.365 4.750 1.00 92.25 95 LEU A CA 1
ATOM 751 C C . LEU A 1 95 ? -15.629 -1.628 5.721 1.00 92.25 95 LEU A C 1
ATOM 753 O O . LEU A 1 95 ? -15.805 -0.429 5.954 1.00 92.25 95 LEU A O 1
ATOM 757 N N . ALA A 1 96 ? -14.606 -2.310 6.241 1.00 92.62 96 ALA A N 1
ATOM 758 C CA . ALA A 1 96 ? -13.618 -1.718 7.134 1.00 92.62 96 ALA A CA 1
ATOM 759 C C . ALA A 1 96 ? -12.835 -0.583 6.452 1.00 92.62 96 ALA A C 1
ATOM 761 O O . ALA A 1 96 ? -12.700 0.499 7.029 1.00 92.62 96 ALA A O 1
ATOM 762 N N . VAL A 1 97 ? -12.388 -0.782 5.206 1.00 93.44 97 VAL A N 1
ATOM 763 C CA . VAL A 1 97 ? -11.709 0.263 4.419 1.00 93.44 97 VAL A CA 1
ATOM 764 C C . VAL A 1 97 ? -12.617 1.472 4.211 1.00 93.44 97 VAL A C 1
ATOM 766 O O . VAL A 1 97 ? -12.182 2.603 4.436 1.00 93.44 97 VAL A O 1
ATOM 769 N N . SER A 1 98 ? -13.887 1.257 3.853 1.00 94.62 98 SER A N 1
ATOM 770 C CA . SER A 1 98 ? -14.843 2.358 3.687 1.00 94.62 98 SER A CA 1
ATOM 771 C C . SER A 1 98 ? -15.027 3.151 4.982 1.00 94.62 98 SER A C 1
ATOM 773 O O . SER A 1 98 ? -15.034 4.378 4.952 1.00 94.62 98 SER A O 1
ATOM 775 N N . LYS A 1 99 ? -15.135 2.471 6.127 1.00 95.06 99 LYS A N 1
ATOM 776 C CA . LYS A 1 99 ? -15.283 3.108 7.443 1.00 95.06 99 LYS A CA 1
ATOM 777 C C . LYS A 1 99 ? -14.061 3.948 7.821 1.00 95.06 99 LYS A C 1
ATOM 779 O O . LYS A 1 99 ? -14.215 5.054 8.340 1.00 95.06 99 LYS A O 1
ATOM 784 N N . ILE A 1 100 ? -12.857 3.449 7.535 1.00 95.56 100 ILE A N 1
ATOM 785 C CA . ILE A 1 100 ? -11.603 4.187 7.746 1.00 95.56 100 ILE A CA 1
ATOM 786 C C . ILE A 1 100 ? -11.562 5.431 6.854 1.00 95.56 100 ILE A C 1
ATOM 788 O O . ILE A 1 100 ? -11.277 6.518 7.354 1.00 95.56 100 ILE A O 1
ATOM 792 N N . ALA A 1 101 ? -11.888 5.296 5.566 1.00 96.12 101 ALA A N 1
ATOM 793 C CA . ALA A 1 101 ? -11.892 6.412 4.622 1.00 96.12 101 ALA A CA 1
ATOM 794 C C . ALA A 1 101 ? -12.850 7.532 5.063 1.00 96.12 101 ALA A C 1
ATOM 796 O O . ALA A 1 101 ? -12.444 8.694 5.116 1.00 96.12 101 ALA A O 1
ATOM 797 N N . THR A 1 102 ? -14.071 7.183 5.482 1.00 97.06 102 THR A N 1
ATOM 798 C CA . THR A 1 102 ? -15.049 8.149 6.006 1.00 97.06 102 THR A CA 1
ATOM 799 C C . THR A 1 102 ? -14.531 8.879 7.249 1.00 97.06 102 THR A C 1
ATOM 801 O O . THR A 1 102 ? -14.687 10.093 7.368 1.00 97.06 102 THR A O 1
ATOM 804 N N . ALA A 1 103 ? -13.867 8.176 8.173 1.00 97.12 103 ALA A N 1
ATOM 805 C CA . ALA A 1 103 ? -13.283 8.805 9.359 1.00 97.12 103 ALA A CA 1
ATOM 806 C C . ALA A 1 103 ? -12.091 9.718 9.024 1.00 97.12 103 ALA A C 1
ATOM 808 O O . ALA A 1 103 ? -11.919 10.765 9.651 1.00 97.12 103 ALA A O 1
ATOM 809 N N . CYS A 1 104 ? -11.276 9.353 8.030 1.00 96.75 104 CYS A N 1
ATOM 810 C CA . CYS A 1 104 ? -10.211 10.213 7.514 1.00 96.75 104 CYS A CA 1
ATOM 811 C C . CYS A 1 104 ? -10.776 11.504 6.907 1.00 96.75 104 CYS A C 1
ATOM 813 O O . CYS A 1 104 ? -10.251 12.581 7.189 1.00 96.75 104 CYS A O 1
ATOM 815 N N . GLU A 1 105 ? -11.858 11.412 6.134 1.00 96.94 105 GLU A N 1
ATOM 816 C CA . GLU A 1 105 ? -12.554 12.573 5.573 1.00 96.94 105 GLU A CA 1
ATOM 817 C C . GLU A 1 105 ? -13.144 13.474 6.672 1.00 96.94 105 GLU A C 1
ATOM 819 O O . GLU A 1 105 ? -12.941 14.691 6.663 1.00 96.94 105 GLU A O 1
ATOM 824 N N . GLU A 1 106 ? -13.815 12.892 7.672 1.00 97.94 106 GLU A N 1
ATOM 825 C CA . GLU A 1 106 ? -14.347 13.640 8.816 1.00 97.94 106 GLU A CA 1
ATOM 826 C C . GLU A 1 106 ? -13.237 14.360 9.598 1.00 97.94 106 GLU A C 1
ATOM 828 O O . GLU A 1 106 ? -13.370 15.544 9.929 1.00 97.94 106 GLU A O 1
ATOM 833 N N . SER A 1 107 ? -12.128 13.668 9.865 1.00 97.94 107 SER A N 1
ATOM 834 C CA . SER A 1 107 ? -10.949 14.230 10.530 1.00 97.94 107 SER A CA 1
ATOM 835 C C . SER A 1 107 ? -10.374 15.406 9.739 1.00 97.94 107 SER A C 1
ATOM 837 O O . SER A 1 107 ? -10.166 16.483 10.300 1.00 97.94 107 SER A O 1
ATOM 839 N N . ALA A 1 108 ? -10.208 15.250 8.421 1.00 96.56 108 ALA A N 1
ATOM 840 C CA . ALA A 1 108 ? -9.705 16.308 7.547 1.00 96.56 108 ALA A CA 1
ATOM 841 C C . ALA A 1 108 ? -10.613 17.549 7.556 1.00 96.56 108 ALA A C 1
ATOM 843 O O . ALA A 1 108 ? -10.125 18.677 7.604 1.00 96.56 108 ALA A O 1
ATOM 844 N N . ARG A 1 109 ? -11.938 17.354 7.565 1.00 97.94 109 ARG A N 1
ATOM 845 C CA . ARG A 1 109 ? -12.915 18.452 7.576 1.00 97.94 109 ARG A CA 1
ATOM 846 C C . ARG A 1 109 ? -12.986 19.181 8.919 1.00 97.94 109 ARG A C 1
ATOM 848 O O . ARG A 1 109 ? -13.254 20.379 8.955 1.00 97.94 109 ARG A O 1
ATOM 855 N N . THR A 1 110 ? -12.823 18.459 10.025 1.00 98.06 110 THR A N 1
ATOM 856 C CA . THR A 1 110 ? -13.039 18.995 11.382 1.00 98.06 110 THR A CA 1
ATOM 857 C C . THR A 1 110 ? -11.755 19.397 12.103 1.00 98.06 110 THR A C 1
A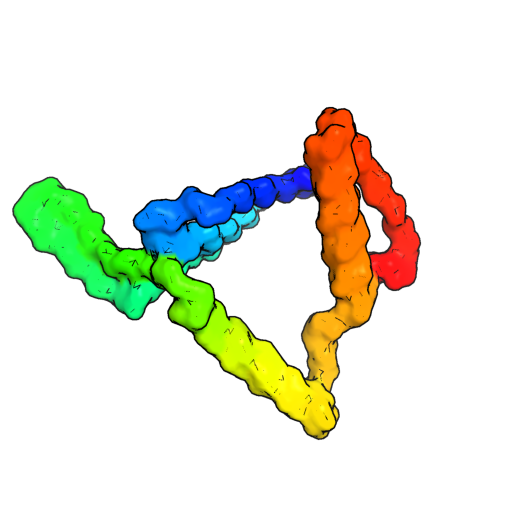TOM 859 O O . THR A 1 110 ? -11.827 20.116 13.101 1.00 98.06 110 THR A O 1
ATOM 862 N N . GLY A 1 111 ? -10.597 18.927 11.634 1.00 97.38 111 GLY A N 1
ATOM 863 C CA . GLY A 1 111 ? -9.307 19.090 12.303 1.00 97.38 111 GLY A CA 1
ATOM 864 C C . GLY A 1 111 ? -9.190 18.316 13.620 1.00 97.38 111 GLY A C 1
ATOM 865 O O . GLY A 1 111 ? -8.334 18.641 14.442 1.00 97.38 111 GLY A O 1
ATOM 866 N N . LYS A 1 112 ? -10.063 17.331 13.868 1.00 97.56 112 LYS A N 1
ATOM 867 C CA . LYS A 1 112 ? -10.115 16.559 15.118 1.00 97.56 112 LYS A CA 1
ATOM 868 C C . LYS A 1 112 ? -9.801 15.090 14.875 1.00 97.56 112 LYS A C 1
ATOM 870 O O . LYS A 1 112 ? -10.119 14.536 13.832 1.00 97.56 112 LYS A O 1
ATOM 875 N N . ILE A 1 113 ? -9.241 14.442 15.893 1.00 97.00 113 ILE A N 1
ATOM 876 C CA . ILE A 1 113 ? -9.045 12.991 15.890 1.00 97.00 113 ILE A CA 1
ATOM 877 C C . ILE A 1 113 ? -10.414 12.299 15.927 1.00 97.00 113 ILE A C 1
ATOM 879 O O . ILE A 1 113 ? -11.227 12.581 16.808 1.00 97.00 113 ILE A O 1
ATOM 883 N N . VAL A 1 114 ? -10.635 11.367 14.997 1.00 97.69 114 VAL A N 1
ATOM 884 C CA . VAL A 1 114 ? -11.825 10.507 14.949 1.00 97.69 114 V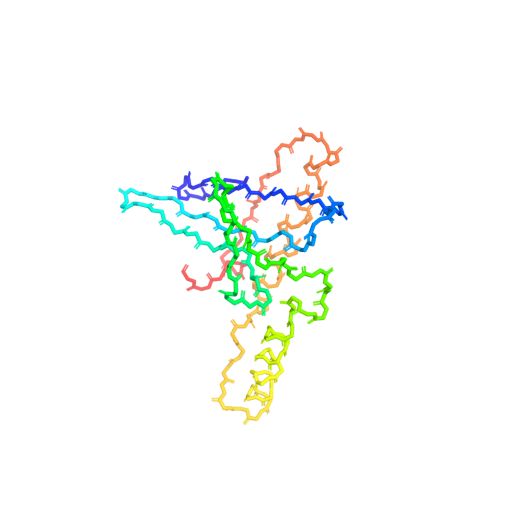AL A CA 1
ATOM 885 C C . VAL A 1 114 ? -11.458 9.118 15.466 1.00 97.69 114 VAL A C 1
ATOM 887 O O . VAL A 1 114 ? -10.585 8.447 14.913 1.00 97.69 114 VAL A O 1
ATOM 890 N N . THR A 1 115 ? -12.124 8.680 16.535 1.00 96.25 115 THR A N 1
ATOM 891 C CA . THR A 1 115 ? -11.924 7.344 17.114 1.00 96.25 115 THR A CA 1
ATOM 892 C C . THR A 1 115 ? -12.886 6.351 16.478 1.00 96.25 115 THR A C 1
ATOM 894 O O . THR A 1 115 ? -14.103 6.469 16.628 1.00 96.25 115 THR A O 1
ATOM 897 N N . LEU A 1 116 ? -12.341 5.334 15.815 1.00 94.38 116 LEU A N 1
ATOM 898 C CA . LEU A 1 116 ? -13.127 4.240 15.258 1.00 94.38 116 LEU A CA 1
ATOM 899 C C . LEU A 1 116 ? -13.544 3.262 16.361 1.00 94.38 116 LEU A C 1
ATOM 901 O O . LEU A 1 116 ? -12.713 2.802 17.142 1.00 94.38 116 LEU A O 1
ATOM 905 N N . LYS A 1 117 ? -14.836 2.931 16.405 1.00 92.25 117 LYS A N 1
ATOM 906 C CA . LYS A 1 117 ? -15.377 1.852 17.240 1.00 92.25 117 LYS A CA 1
ATOM 907 C C . LYS A 1 117 ? -15.654 0.652 16.355 1.00 92.25 117 LYS A C 1
ATOM 909 O O . LYS A 1 117 ? -16.421 0.783 15.403 1.00 92.25 117 LYS A O 1
ATOM 914 N N . TRP A 1 118 ? -15.040 -0.476 16.669 1.00 90.81 118 TRP A N 1
ATOM 915 C CA . TRP A 1 118 ? -15.179 -1.719 15.920 1.00 90.81 118 TRP A CA 1
ATOM 916 C C . TRP A 1 118 ? -16.031 -2.709 16.704 1.00 90.81 118 TRP A C 1
ATOM 918 O O . TRP A 1 118 ? -15.951 -2.761 17.930 1.00 90.81 118 TRP A O 1
ATOM 928 N N . THR A 1 119 ? -16.852 -3.464 15.989 1.00 88.06 119 THR A N 1
ATOM 929 C CA . THR A 1 119 ? -17.516 -4.668 16.494 1.00 88.06 119 THR A CA 1
ATOM 930 C C . THR A 1 119 ? -16.764 -5.903 16.009 1.00 88.06 119 THR A C 1
ATOM 932 O O . THR A 1 119 ? -16.096 -5.843 14.977 1.00 88.06 119 THR A O 1
ATOM 935 N N . ASP A 1 120 ? -16.901 -7.026 16.713 1.00 82.25 120 ASP A N 1
ATOM 936 C CA . ASP A 1 120 ? -16.201 -8.271 16.360 1.00 82.25 120 ASP A CA 1
ATOM 937 C C . ASP A 1 120 ? -16.526 -8.738 14.929 1.00 82.25 120 ASP A C 1
ATOM 939 O O . ASP A 1 120 ? -15.672 -9.280 14.245 1.00 82.25 120 ASP A O 1
ATOM 943 N N . SER A 1 121 ? -17.732 -8.447 14.428 1.00 83.00 121 SER A N 1
ATOM 944 C CA . SER A 1 121 ? -18.154 -8.778 13.059 1.00 83.00 121 SER A CA 1
ATOM 945 C C . SER A 1 121 ? -17.547 -7.902 11.954 1.00 83.00 121 SER A C 1
ATOM 947 O O . SER A 1 121 ? -17.707 -8.220 10.775 1.00 83.00 121 SER A O 1
ATOM 949 N N . GLU A 1 122 ? -16.938 -6.767 12.309 1.00 83.88 122 GLU A N 1
ATOM 950 C CA . GLU A 1 122 ? -16.324 -5.822 11.362 1.00 83.88 122 GLU A CA 1
ATOM 951 C C . GLU A 1 122 ? -14.810 -6.008 11.235 1.00 83.88 122 GLU A C 1
ATOM 953 O O . GLU A 1 122 ? -14.202 -5.440 10.325 1.00 83.88 122 GLU A O 1
ATOM 958 N N . LEU A 1 123 ? -14.194 -6.738 12.164 1.00 77.31 123 LEU A N 1
ATOM 959 C CA . LEU A 1 123 ? -12.770 -7.020 12.115 1.00 77.31 123 LEU A CA 1
ATOM 960 C C . LEU A 1 123 ? -12.526 -8.236 11.209 1.00 77.31 123 LEU A C 1
ATOM 962 O O . LEU A 1 123 ? -13.318 -9.176 11.238 1.00 77.31 123 LEU A O 1
ATOM 966 N N . PRO A 1 124 ? -11.457 -8.230 10.394 1.00 69.44 124 PRO A N 1
ATOM 967 C CA . PRO A 1 124 ? -11.025 -9.433 9.691 1.00 69.44 124 PRO A CA 1
ATOM 968 C C . PRO A 1 124 ? -10.699 -10.549 10.695 1.00 69.44 124 PRO A C 1
ATOM 970 O O . PRO A 1 124 ? -10.219 -10.252 11.787 1.00 69.44 124 PRO A O 1
ATOM 973 N N . ASP A 1 125 ? -10.880 -11.812 10.303 1.00 67.25 125 ASP A N 1
ATOM 974 C CA . ASP A 1 125 ? -10.698 -13.013 11.147 1.00 67.25 125 ASP A CA 1
ATOM 975 C C . ASP A 1 125 ? -9.240 -13.296 11.612 1.00 67.25 125 ASP A C 1
ATOM 977 O O . ASP A 1 125 ? -8.930 -14.418 12.016 1.00 67.25 125 ASP A O 1
ATOM 981 N N . ASN A 1 126 ? -8.330 -12.317 11.543 1.00 54.91 126 ASN A N 1
ATOM 982 C CA . ASN A 1 126 ? -6.896 -12.489 11.820 1.00 54.91 126 ASN A CA 1
ATOM 983 C C . ASN A 1 126 ? -6.498 -12.115 13.252 1.00 54.91 126 ASN A C 1
ATOM 985 O O . ASN A 1 126 ? -6.725 -10.947 13.646 1.00 54.91 126 ASN A O 1
#

Organism: NCBI:txid300111

Foldseek 3Di:
DADPVRDDDDDDDDPDDPQADWDKDWDADPVGIDIDGFDFPDADWDDDDPDDIDGGGGHHDPCVRCVVVVVVVVVQVVCCVVVNDPDPDDPLVVVLVVQVVVQVVVCVVPVDHDDDDDDPSNDPPD